Protein AF-A0A951FC60-F1 (afdb_monomer_lite)

Foldseek 3Di:
DVVVCVVVVHDPVVVVVVQPPDWDQDPVRDIGRSCVVVDDDQDLLNVLVVCCVPDPAQDALVVSCVVCVVVVHRDDSVVSVVSCVVVVNDHSVVD

Secondary structure (DSSP, 8-state):
-HHHHHHTT--HHHHHHHHTT-EEE-TTS-EEEGGGGGS-SS-HHHHHHHHHHT-SS---HHHHHHHHHHTT----HHHHHHHHHHTTPPPGGG-

Sequence (95 aa):
RAEVAGAIGVHESTVSRATANKHVQLPSHEVIPFSHFFTASLSVKDVLLELVTKEDRPLTDQELVEMLRQRGFDVARRTVAKYRNQLKILPSTLR

Radius of gyration: 17.86 Å; chains: 1; bounding box: 33×38×44 Å

Structure (mmCIF, N/CA/C/O backbone):
data_AF-A0A951FC60-F1
#
_entry.id   AF-A0A951FC60-F1
#
loop_
_atom_site.group_PDB
_atom_site.id
_atom_site.type_symbol
_atom_site.label_atom_id
_atom_site.label_alt_id
_atom_site.label_comp_id
_atom_site.label_asym_id
_atom_site.label_entity_id
_atom_site.label_seq_id
_atom_site.pdbx_PDB_ins_code
_atom_site.Cartn_x
_atom_site.Cartn_y
_atom_site.Cartn_z
_atom_site.occupancy
_atom_site.B_iso_or_equiv
_atom_site.auth_seq_id
_atom_site.auth_comp_id
_atom_site.auth_asym_id
_atom_site.auth_atom_id
_atom_site.pdbx_PDB_model_num
ATOM 1 N N . ARG A 1 1 ? 2.414 -10.199 -9.288 1.00 75.75 1 ARG A N 1
ATOM 2 C CA . ARG A 1 1 ? 3.063 -11.493 -9.638 1.00 75.75 1 ARG A CA 1
ATOM 3 C C . ARG A 1 1 ? 2.025 -12.581 -9.881 1.00 75.75 1 ARG A C 1
ATOM 5 O O . ARG A 1 1 ? 2.015 -13.110 -10.983 1.00 75.75 1 ARG A O 1
ATOM 12 N N . ALA A 1 2 ? 1.134 -12.846 -8.919 1.00 74.81 2 ALA A N 1
ATOM 13 C CA . ALA A 1 2 ? 0.007 -13.774 -9.074 1.00 74.81 2 ALA A CA 1
ATOM 14 C C . ALA A 1 2 ? -0.855 -13.532 -10.332 1.00 74.81 2 ALA A C 1
ATOM 16 O O . ALA A 1 2 ? -1.199 -14.482 -11.022 1.00 74.81 2 ALA A O 1
ATOM 17 N N . GLU A 1 3 ? -1.131 -12.272 -10.680 1.00 80.00 3 GLU A N 1
ATOM 18 C CA . GLU A 1 3 ? -1.923 -11.921 -11.870 1.00 80.00 3 GLU A CA 1
ATOM 19 C C . GLU A 1 3 ? -1.268 -12.380 -13.184 1.00 80.00 3 GLU A C 1
ATOM 21 O O . GLU A 1 3 ? -1.882 -13.096 -13.971 1.00 80.00 3 GLU A O 1
ATOM 26 N N . VAL A 1 4 ? 0.017 -12.059 -13.382 1.00 81.81 4 VAL A N 1
ATOM 27 C CA . VAL A 1 4 ? 0.784 -12.529 -14.548 1.00 81.81 4 VAL A CA 1
ATOM 28 C C . VAL A 1 4 ? 0.862 -14.051 -14.551 1.00 81.81 4 VAL A C 1
ATOM 30 O O . VAL A 1 4 ? 0.609 -14.663 -15.578 1.00 81.81 4 VAL A O 1
ATOM 33 N N . ALA A 1 5 ? 1.147 -14.668 -13.402 1.00 83.94 5 ALA A N 1
ATOM 34 C CA . ALA A 1 5 ? 1.212 -16.121 -13.267 1.00 83.94 5 ALA A CA 1
ATOM 35 C C . ALA A 1 5 ? -0.098 -16.804 -13.717 1.00 83.94 5 ALA A C 1
ATOM 37 O O . ALA A 1 5 ? -0.051 -17.765 -14.484 1.00 83.94 5 ALA A O 1
ATOM 38 N N . GLY A 1 6 ? -1.252 -16.246 -13.333 1.00 82.00 6 GLY A N 1
ATOM 39 C CA . GLY A 1 6 ? -2.572 -16.698 -13.777 1.00 82.00 6 GLY A CA 1
ATOM 40 C C . GLY A 1 6 ? -2.809 -16.520 -15.279 1.00 82.00 6 GLY A C 1
ATOM 41 O O . GLY A 1 6 ? -3.328 -17.431 -15.916 1.00 82.00 6 GLY A O 1
ATOM 42 N N . ALA A 1 7 ? -2.374 -15.401 -15.864 1.00 85.75 7 ALA A N 1
ATOM 43 C CA . ALA A 1 7 ? -2.546 -15.123 -17.293 1.00 85.75 7 ALA A CA 1
ATOM 44 C C . ALA A 1 7 ? -1.743 -16.069 -18.206 1.00 85.75 7 ALA A C 1
ATOM 46 O O . ALA A 1 7 ? -2.210 -16.428 -19.283 1.00 85.75 7 ALA A O 1
ATOM 47 N N . ILE A 1 8 ? -0.546 -16.486 -17.779 1.00 86.69 8 ILE A N 1
ATOM 48 C CA . ILE A 1 8 ? 0.312 -17.418 -18.537 1.00 86.69 8 ILE A CA 1
ATOM 49 C C . ILE A 1 8 ? 0.206 -18.877 -18.065 1.00 86.69 8 ILE A C 1
ATOM 51 O O . ILE A 1 8 ? 0.914 -19.737 -18.585 1.00 86.69 8 ILE A O 1
ATOM 55 N N . GLY A 1 9 ? -0.664 -19.177 -17.095 1.00 86.94 9 GLY A N 1
ATOM 56 C CA . GLY A 1 9 ? -0.896 -20.541 -16.608 1.00 86.94 9 GLY A CA 1
ATOM 57 C C . GLY A 1 9 ? 0.298 -21.171 -15.881 1.00 86.94 9 GLY A C 1
ATOM 58 O O . GLY A 1 9 ? 0.450 -22.391 -15.891 1.00 86.94 9 GLY A O 1
ATOM 59 N N . VAL A 1 10 ? 1.164 -20.366 -15.258 1.00 90.19 10 VAL A N 1
ATOM 60 C CA . VAL A 1 10 ? 2.326 -20.857 -14.496 1.00 90.19 10 VAL A CA 1
ATOM 61 C C . VAL A 1 10 ? 2.191 -20.530 -13.014 1.00 90.19 10 VAL A C 1
ATOM 63 O O . VAL A 1 10 ? 1.446 -19.640 -12.616 1.00 90.19 10 VAL A O 1
ATOM 66 N N . HIS A 1 11 ? 2.955 -21.220 -12.169 1.00 87.31 11 HIS A N 1
ATOM 67 C CA . HIS A 1 11 ? 2.994 -20.906 -10.744 1.00 87.31 11 HIS A CA 1
ATOM 68 C C . HIS A 1 11 ? 3.731 -19.582 -10.475 1.00 87.31 11 HIS A C 1
ATOM 70 O O . HIS A 1 11 ? 4.702 -19.240 -11.155 1.00 87.31 11 HIS A O 1
ATOM 76 N N . GLU A 1 12 ? 3.329 -18.851 -9.433 1.00 81.19 12 GLU A N 1
ATOM 77 C CA . GLU A 1 12 ? 3.939 -17.564 -9.066 1.00 81.19 12 GLU A CA 1
ATOM 78 C C . GLU A 1 12 ? 5.454 -17.672 -8.829 1.00 81.19 12 GLU A C 1
ATOM 80 O O . GLU A 1 12 ? 6.221 -16.795 -9.233 1.00 81.19 12 GLU A O 1
ATOM 85 N N . SER A 1 13 ? 5.907 -18.782 -8.240 1.00 82.12 13 SER A N 1
ATOM 86 C CA . SER A 1 13 ? 7.334 -19.063 -8.032 1.00 82.12 13 SER A CA 1
ATOM 87 C C . SER A 1 13 ? 8.120 -19.145 -9.346 1.00 82.12 13 SER A C 1
ATOM 89 O O . SER A 1 13 ? 9.278 -18.726 -9.387 1.00 82.12 13 SER A O 1
ATOM 91 N N . THR A 1 14 ? 7.501 -19.606 -10.436 1.00 86.38 14 THR A N 1
ATOM 92 C CA . THR A 1 14 ? 8.110 -19.638 -11.774 1.00 86.38 14 THR A CA 1
ATOM 93 C C . THR A 1 14 ? 8.305 -18.223 -12.312 1.00 86.38 14 THR A C 1
ATOM 95 O O . THR A 1 14 ? 9.395 -17.893 -12.775 1.00 86.38 14 THR A O 1
ATOM 98 N N . VAL A 1 15 ? 7.303 -17.348 -12.159 1.00 83.25 15 VAL A N 1
ATOM 99 C CA . VAL A 1 15 ? 7.409 -15.925 -12.534 1.00 83.25 15 VAL A CA 1
ATOM 100 C C . VAL A 1 15 ? 8.449 -15.209 -11.672 1.00 83.25 15 VAL A C 1
ATOM 102 O O . VAL A 1 15 ? 9.256 -14.434 -12.182 1.00 83.25 15 VAL A O 1
ATOM 105 N N . SER A 1 16 ? 8.497 -15.499 -10.370 1.00 82.25 16 SER A N 1
ATOM 106 C CA . SER A 1 16 ? 9.488 -14.914 -9.463 1.00 82.25 16 SER A CA 1
ATOM 107 C C . SER A 1 16 ? 10.917 -15.306 -9.845 1.00 82.25 16 SER A C 1
ATOM 109 O O . SER A 1 16 ? 11.801 -14.457 -9.849 1.00 82.25 16 SER A O 1
ATOM 111 N N . ARG A 1 17 ? 11.155 -16.572 -10.211 1.00 84.19 17 ARG A N 1
ATOM 112 C CA . ARG A 1 17 ? 12.476 -17.033 -10.670 1.00 84.19 17 ARG A CA 1
ATOM 113 C C . ARG A 1 17 ? 12.848 -16.460 -12.034 1.00 84.19 17 ARG A C 1
ATOM 115 O O . ARG A 1 17 ? 13.998 -16.094 -12.234 1.00 84.19 17 ARG A O 1
ATOM 122 N N . ALA A 1 18 ? 11.889 -16.363 -12.954 1.00 84.19 18 ALA A N 1
ATOM 123 C CA . ALA A 1 18 ? 12.123 -15.826 -14.292 1.00 84.19 18 ALA A CA 1
ATOM 124 C C . ALA A 1 18 ? 12.451 -14.322 -14.282 1.00 84.19 18 ALA A C 1
ATOM 126 O O . ALA A 1 18 ? 13.197 -13.844 -15.136 1.00 84.19 18 ALA A O 1
ATOM 127 N N . THR A 1 19 ? 11.898 -13.586 -13.316 1.00 84.00 19 THR A N 1
ATOM 128 C CA . THR A 1 19 ? 12.089 -12.135 -13.158 1.00 84.00 19 THR A CA 1
ATOM 129 C C . THR A 1 19 ? 13.276 -11.782 -12.256 1.00 84.00 19 THR A C 1
ATOM 131 O O . THR A 1 19 ? 13.803 -10.673 -12.356 1.00 84.00 19 THR A O 1
ATOM 134 N N . ALA A 1 20 ? 13.736 -12.712 -11.410 1.00 78.50 20 ALA A N 1
ATOM 135 C CA . ALA A 1 20 ? 14.909 -12.528 -10.560 1.00 78.50 20 ALA A CA 1
ATOM 136 C C . ALA A 1 20 ? 16.184 -12.323 -11.402 1.00 78.50 20 ALA A C 1
ATOM 138 O O . ALA A 1 20 ? 16.421 -13.031 -12.380 1.00 78.50 20 ALA A O 1
ATOM 139 N N . ASN A 1 21 ? 17.008 -11.342 -11.019 1.00 81.38 21 ASN A 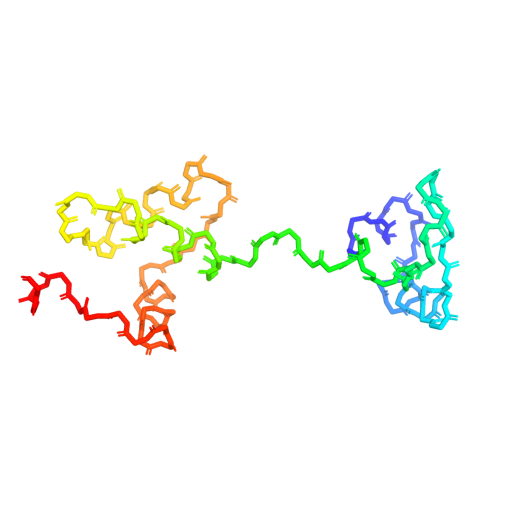N 1
ATOM 140 C CA . ASN A 1 21 ? 18.252 -10.930 -11.693 1.00 81.38 21 ASN A CA 1
ATOM 141 C C . ASN A 1 21 ? 18.121 -10.401 -13.132 1.00 81.38 21 ASN A C 1
ATOM 143 O O . ASN A 1 21 ? 19.136 -10.203 -13.803 1.00 81.38 21 ASN A O 1
ATOM 147 N N . LYS A 1 22 ? 16.908 -10.128 -13.622 1.00 88.44 22 LYS A N 1
ATOM 148 C CA . LYS A 1 22 ? 16.730 -9.427 -14.899 1.00 88.44 22 LYS A CA 1
ATOM 149 C C . LYS A 1 22 ? 16.599 -7.927 -14.679 1.00 88.44 22 LYS A C 1
ATOM 151 O O . LYS A 1 22 ? 16.021 -7.487 -13.688 1.00 88.44 22 LYS A O 1
ATOM 156 N N . HIS A 1 23 ? 17.114 -7.161 -15.629 1.00 89.88 23 HIS A N 1
ATOM 157 C CA . HIS A 1 23 ? 17.038 -5.706 -15.648 1.00 89.88 23 HIS A CA 1
ATOM 158 C C . HIS A 1 23 ? 16.363 -5.264 -16.943 1.00 89.88 23 HIS A C 1
ATOM 160 O O . HIS A 1 23 ? 16.477 -5.945 -17.963 1.00 89.88 23 HIS A O 1
ATOM 166 N N . VAL A 1 24 ? 15.644 -4.149 -16.885 1.00 90.31 24 VAL A N 1
ATOM 167 C CA . VAL A 1 24 ? 14.964 -3.550 -18.033 1.00 90.31 24 VAL A CA 1
ATOM 168 C C . VAL A 1 24 ? 15.473 -2.131 -18.193 1.00 90.31 24 VAL A C 1
ATOM 170 O O . VAL A 1 24 ? 15.534 -1.377 -17.224 1.00 90.31 24 VAL A O 1
ATOM 173 N N . GLN A 1 25 ? 15.837 -1.786 -19.423 1.00 92.75 25 GLN A N 1
ATOM 174 C CA . GLN A 1 25 ? 16.143 -0.417 -19.796 1.00 92.75 25 GLN A CA 1
ATOM 175 C C . GLN A 1 25 ? 14.840 0.301 -20.143 1.00 92.75 25 GLN A C 1
ATOM 177 O O . GLN A 1 25 ? 14.084 -0.150 -21.005 1.00 92.75 25 GLN A O 1
ATOM 182 N N . LEU A 1 26 ? 14.568 1.403 -19.452 1.00 90.12 26 LEU A N 1
ATOM 183 C CA . LEU A 1 26 ? 13.425 2.258 -19.730 1.00 90.12 26 LEU A CA 1
ATOM 184 C C . LEU A 1 26 ? 13.727 3.184 -20.917 1.00 90.12 26 LEU A C 1
ATOM 186 O O . LEU A 1 26 ? 14.893 3.463 -21.207 1.00 90.12 26 LEU A O 1
ATOM 190 N N . PRO A 1 27 ? 12.687 3.745 -21.563 1.00 88.50 27 PRO A N 1
ATOM 191 C CA . PRO A 1 27 ? 12.852 4.789 -22.576 1.00 88.50 27 PRO A CA 1
ATOM 192 C C . PRO A 1 27 ? 13.626 6.022 -22.081 1.00 88.50 27 PRO A C 1
ATOM 194 O O . PRO A 1 27 ? 14.196 6.749 -22.884 1.00 88.50 27 PRO A O 1
ATOM 197 N N . SER A 1 28 ? 13.685 6.242 -20.764 1.00 89.25 28 SER A N 1
ATOM 198 C CA . SER A 1 28 ? 14.502 7.266 -20.099 1.00 89.25 28 SER A CA 1
ATOM 199 C C . SER A 1 28 ? 15.995 6.915 -20.000 1.00 89.25 28 SER A C 1
ATOM 201 O O . SER A 1 28 ? 16.743 7.650 -19.366 1.00 89.25 28 SER A O 1
ATOM 203 N N . HIS A 1 29 ? 16.433 5.798 -20.594 1.00 87.06 29 HIS A N 1
ATOM 204 C CA . HIS A 1 29 ? 17.780 5.213 -20.502 1.00 87.06 29 HIS A CA 1
ATOM 205 C C . HIS A 1 29 ? 18.158 4.668 -19.115 1.00 87.06 29 HIS A C 1
ATOM 207 O O . HIS A 1 29 ? 19.265 4.165 -18.930 1.00 87.06 29 HIS A O 1
ATOM 213 N N . GLU A 1 30 ? 17.242 4.702 -18.151 1.00 89.31 30 GLU A N 1
ATOM 214 C CA . GLU A 1 30 ? 17.459 4.147 -16.819 1.00 89.31 30 GLU A CA 1
ATOM 215 C C . GLU A 1 30 ? 17.342 2.617 -16.837 1.00 89.31 30 GLU A C 1
ATOM 217 O O . GLU A 1 30 ? 16.413 2.061 -17.425 1.00 89.31 30 GLU A O 1
ATOM 222 N N . VAL A 1 31 ? 18.280 1.924 -16.188 1.00 89.44 31 VAL A N 1
ATOM 223 C CA . VAL A 1 31 ? 18.254 0.464 -16.048 1.00 89.44 31 VAL A CA 1
ATOM 224 C C . VAL A 1 31 ? 17.751 0.124 -14.655 1.00 89.44 31 VAL A C 1
ATOM 226 O O . VAL A 1 31 ? 18.457 0.343 -13.673 1.00 89.44 31 VAL A O 1
ATOM 229 N N . ILE A 1 32 ? 16.550 -0.447 -14.570 1.00 88.75 32 ILE A N 1
ATOM 230 C CA . ILE A 1 32 ? 15.961 -0.849 -13.289 1.00 88.75 32 ILE A CA 1
ATOM 231 C C . ILE A 1 32 ? 15.774 -2.368 -13.215 1.00 88.75 32 ILE A C 1
ATOM 233 O O . ILE A 1 32 ? 15.555 -3.026 -14.239 1.00 88.75 32 ILE A O 1
ATOM 237 N N . PRO A 1 33 ? 15.830 -2.963 -12.011 1.00 87.50 33 PRO A N 1
ATOM 238 C CA . PRO A 1 33 ? 15.503 -4.369 -11.819 1.00 87.50 33 PRO A CA 1
ATOM 239 C C . PRO A 1 33 ? 14.081 -4.677 -12.290 1.00 87.50 33 PRO A C 1
ATOM 241 O O . PRO A 1 33 ? 13.126 -3.994 -11.919 1.00 87.50 33 PRO A O 1
ATOM 244 N N . PHE A 1 34 ? 13.906 -5.757 -13.051 1.00 84.00 34 PHE A N 1
ATOM 245 C CA . PHE A 1 34 ? 12.595 -6.152 -13.571 1.00 84.00 34 PHE A CA 1
ATOM 246 C C . PHE A 1 34 ? 11.609 -6.481 -12.443 1.00 84.00 34 PHE A C 1
ATOM 248 O O . PHE A 1 34 ? 10.407 -6.272 -12.574 1.00 84.00 34 PHE A O 1
ATOM 255 N N . SER A 1 35 ? 12.125 -6.908 -11.286 1.00 79.19 35 SER A N 1
ATOM 256 C CA . SER A 1 35 ? 11.357 -7.110 -10.056 1.00 79.19 35 SER A CA 1
ATOM 257 C C . SER A 1 35 ? 10.597 -5.868 -9.587 1.00 79.19 35 SER A C 1
ATOM 259 O O . SER A 1 35 ? 9.608 -6.033 -8.874 1.00 79.19 35 SER A O 1
ATOM 261 N N . HIS A 1 36 ? 11.026 -4.662 -9.979 1.00 78.50 36 HIS A N 1
ATOM 262 C CA . HIS A 1 36 ? 10.413 -3.401 -9.568 1.00 78.50 36 HIS A CA 1
ATOM 263 C C . HIS A 1 36 ? 8.972 -3.260 -10.083 1.00 78.50 36 HIS A C 1
ATOM 265 O O . HIS A 1 36 ? 8.098 -2.834 -9.332 1.00 78.50 36 HIS A O 1
ATOM 271 N N . PHE A 1 37 ? 8.685 -3.748 -11.294 1.00 77.38 37 PHE A N 1
ATOM 272 C CA . PHE A 1 37 ? 7.332 -3.780 -11.871 1.00 77.38 37 PHE A CA 1
ATOM 273 C C . PHE A 1 37 ? 6.390 -4.770 -11.175 1.00 77.38 37 PHE A C 1
ATOM 275 O O . PHE A 1 37 ? 5.176 -4.711 -11.337 1.00 77.38 37 PHE A O 1
ATOM 282 N N . PHE A 1 38 ? 6.951 -5.704 -10.407 1.00 74.00 38 PHE A N 1
ATOM 283 C CA . PHE A 1 38 ? 6.209 -6.726 -9.677 1.00 74.00 38 PHE A CA 1
ATOM 284 C C . PHE A 1 38 ? 6.102 -6.433 -8.180 1.00 74.00 38 PHE A C 1
ATOM 286 O O . PHE A 1 38 ? 5.566 -7.261 -7.432 1.00 74.00 38 PHE A O 1
ATOM 293 N N . THR A 1 39 ? 6.643 -5.300 -7.733 1.00 66.25 39 THR A N 1
ATOM 294 C CA . THR A 1 39 ? 6.401 -4.770 -6.392 1.00 66.25 39 THR A CA 1
ATOM 295 C C . THR A 1 39 ? 4.912 -4.477 -6.290 1.00 66.25 39 THR A C 1
ATOM 2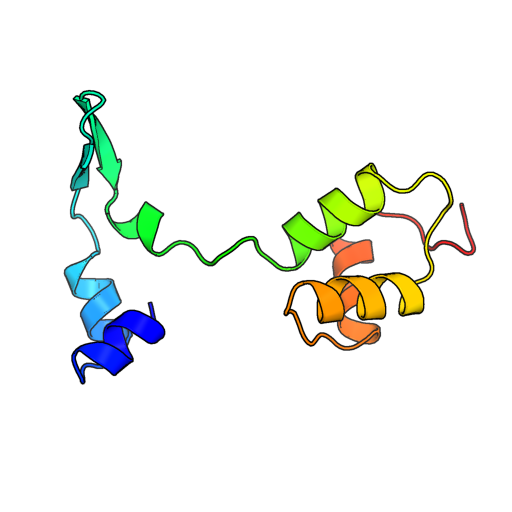97 O O . THR A 1 39 ? 4.333 -3.900 -7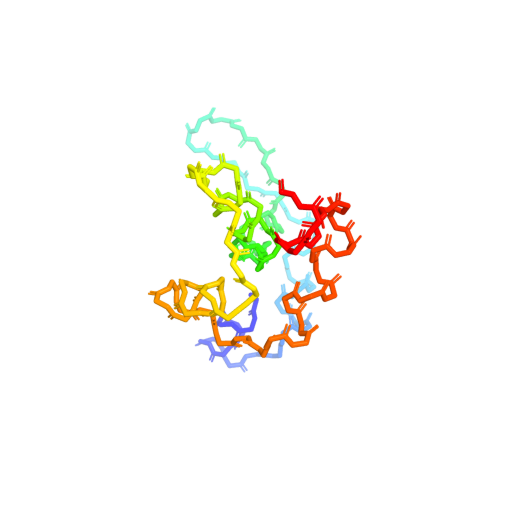.208 1.00 66.25 39 THR A O 1
ATOM 300 N N . ALA A 1 40 ? 4.269 -4.978 -5.236 1.00 58.09 40 ALA A N 1
ATOM 301 C CA . ALA A 1 40 ? 2.826 -4.871 -5.101 1.00 58.09 40 ALA A CA 1
ATOM 302 C C . ALA A 1 40 ? 2.388 -3.402 -5.211 1.00 58.09 40 ALA A C 1
ATOM 304 O O . ALA A 1 40 ? 3.004 -2.526 -4.602 1.00 58.09 40 ALA A O 1
ATOM 305 N N . SER A 1 41 ? 1.321 -3.187 -5.988 1.00 54.72 41 SER A N 1
ATOM 306 C CA . SER A 1 41 ? 0.390 -2.058 -5.893 1.00 54.72 41 SER A CA 1
ATOM 307 C C . SER A 1 41 ? 0.386 -1.490 -4.478 1.00 54.72 41 SER A C 1
ATOM 309 O O . SER A 1 41 ? 0.256 -2.306 -3.561 1.00 54.72 41 SER A O 1
ATOM 311 N N . LEU A 1 42 ? 0.563 -0.163 -4.339 1.00 60.59 42 LEU A N 1
ATOM 312 C CA . LEU A 1 42 ? 0.706 0.576 -3.072 1.00 60.59 42 LEU A CA 1
ATOM 313 C C . LEU A 1 42 ? 0.255 -0.257 -1.882 1.00 60.59 42 LEU A C 1
ATOM 315 O O . LEU A 1 42 ? -0.923 -0.625 -1.796 1.00 60.59 42 LEU A O 1
ATOM 319 N N . SER A 1 43 ? 1.186 -0.579 -0.985 1.00 72.25 43 SER A N 1
ATOM 320 C CA . S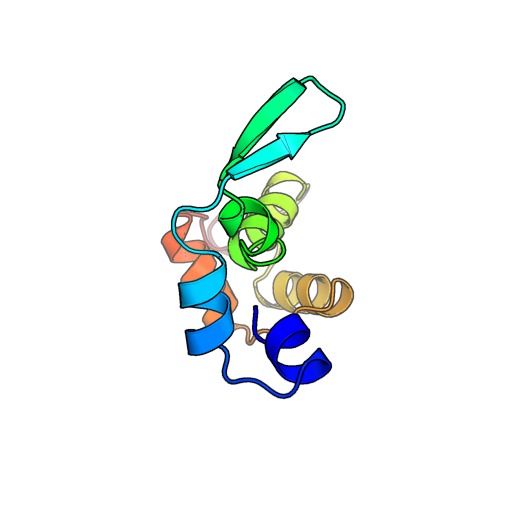ER A 1 43 ? 0.818 -1.392 0.159 1.00 72.25 43 SER A CA 1
ATOM 321 C C . SER A 1 43 ? -0.337 -0.696 0.875 1.00 72.25 43 SER A C 1
ATOM 323 O O . SER A 1 43 ? -0.395 0.534 0.933 1.00 72.25 43 SER A O 1
ATOM 325 N N . VAL A 1 44 ? -1.276 -1.461 1.433 1.00 76.19 44 VAL A N 1
ATOM 326 C CA . VAL A 1 44 ? -2.394 -0.889 2.206 1.00 76.19 44 VAL A CA 1
ATOM 327 C C . VAL A 1 44 ? -1.885 0.132 3.238 1.00 76.19 44 VAL A C 1
ATOM 329 O O . VAL A 1 44 ? -2.580 1.086 3.560 1.00 76.19 44 VAL A O 1
ATOM 332 N N . LYS A 1 45 ? -0.643 -0.034 3.714 1.00 78.88 45 LYS A N 1
ATOM 333 C CA . LYS A 1 45 ? 0.054 0.893 4.608 1.00 78.88 45 LYS A CA 1
ATOM 334 C C . LYS A 1 45 ? 0.380 2.239 3.961 1.00 78.88 45 LYS A C 1
ATOM 336 O O . LYS A 1 45 ? 0.206 3.249 4.627 1.00 78.88 45 LYS A O 1
ATOM 341 N N . ASP A 1 46 ? 0.822 2.259 2.708 1.00 81.06 46 ASP A N 1
ATOM 342 C CA . ASP A 1 46 ? 1.143 3.491 1.977 1.00 81.06 46 ASP A CA 1
ATOM 343 C C . ASP A 1 46 ? -0.130 4.294 1.706 1.00 81.06 46 ASP A C 1
ATOM 345 O O . ASP A 1 46 ? -0.174 5.499 1.937 1.00 81.06 46 ASP A O 1
ATOM 349 N N . VAL A 1 47 ? -1.205 3.604 1.313 1.00 82.81 47 VAL A N 1
ATOM 350 C CA . VAL A 1 47 ? -2.526 4.221 1.131 1.00 82.81 47 VAL A CA 1
ATOM 351 C C . VAL A 1 47 ? -3.074 4.741 2.458 1.00 82.81 47 VAL A C 1
ATOM 353 O O . VAL A 1 47 ? -3.574 5.860 2.524 1.00 82.81 47 VAL A O 1
ATOM 356 N N . LEU A 1 48 ? -2.952 3.959 3.534 1.00 84.94 48 LEU A N 1
ATOM 357 C CA . LEU A 1 48 ? -3.351 4.380 4.876 1.00 84.94 48 LEU A CA 1
ATOM 358 C C . LEU A 1 48 ? -2.560 5.613 5.336 1.00 84.94 48 LEU A C 1
ATOM 360 O O . LEU A 1 48 ? -3.143 6.534 5.901 1.00 84.94 48 LEU A O 1
ATOM 364 N N . LEU A 1 49 ? -1.250 5.647 5.081 1.00 83.56 49 LEU A N 1
ATOM 365 C CA . LEU A 1 49 ? -0.394 6.780 5.416 1.00 83.56 49 LEU A CA 1
ATOM 366 C C . LEU A 1 49 ? -0.800 8.031 4.635 1.00 83.56 49 LEU A C 1
ATOM 368 O O . LEU A 1 49 ? -0.883 9.108 5.219 1.00 83.56 49 LEU A O 1
ATO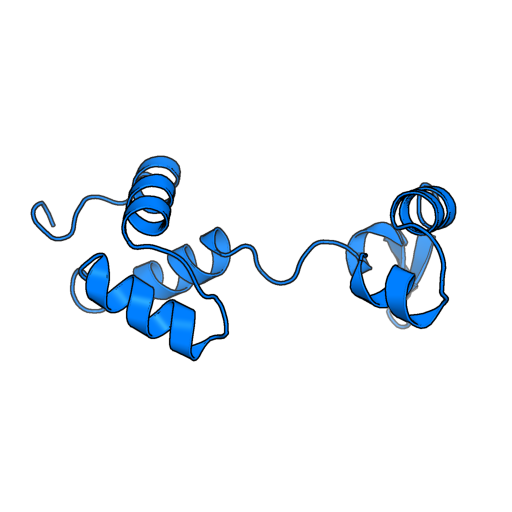M 372 N N . GLU A 1 50 ? -1.098 7.898 3.343 1.00 84.75 50 GLU A N 1
ATOM 373 C CA . GLU A 1 50 ? -1.568 9.007 2.511 1.00 84.75 50 GLU A CA 1
ATOM 374 C C . GLU A 1 50 ? -2.904 9.569 3.023 1.00 84.75 50 GLU A C 1
ATOM 376 O O . GLU A 1 50 ? -3.058 10.784 3.138 1.00 84.75 50 GLU A O 1
ATOM 381 N N . LEU A 1 51 ? -3.847 8.688 3.377 1.00 84.69 51 LEU A N 1
ATOM 382 C CA . LEU A 1 5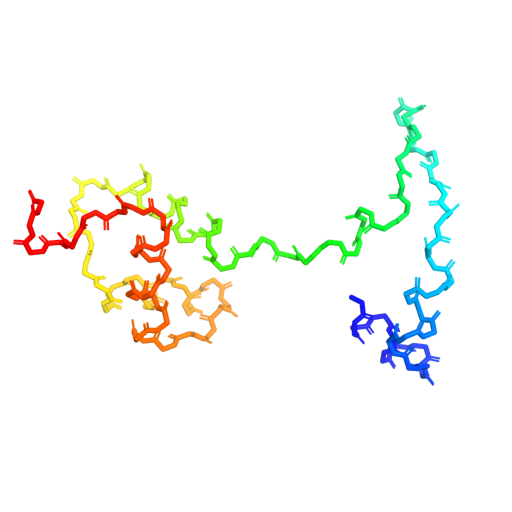1 ? -5.156 9.061 3.922 1.00 84.69 51 LEU A CA 1
ATOM 383 C C . LEU A 1 51 ? -5.027 9.809 5.253 1.00 84.69 51 LEU A C 1
ATOM 385 O O . LEU A 1 51 ? -5.700 10.813 5.444 1.00 84.69 51 LEU A O 1
ATOM 389 N N . VAL A 1 52 ? -4.133 9.358 6.137 1.00 83.81 52 VAL A N 1
ATOM 390 C CA . VAL A 1 52 ? -3.860 10.031 7.418 1.00 83.81 52 VAL A CA 1
ATOM 391 C C . VAL A 1 52 ? -3.087 11.337 7.221 1.00 83.81 52 VAL A C 1
ATOM 393 O O . VAL A 1 52 ? -3.285 12.284 7.965 1.00 83.81 52 VAL A O 1
ATOM 396 N N . THR A 1 53 ? -2.202 11.425 6.228 1.00 83.19 53 THR A N 1
ATOM 397 C CA . THR A 1 53 ? -1.425 12.653 5.973 1.00 83.19 53 THR A CA 1
ATOM 398 C C . THR A 1 53 ? -2.298 13.760 5.380 1.00 83.19 53 THR A C 1
ATOM 400 O O . THR A 1 53 ? -2.038 14.937 5.609 1.00 83.19 53 THR A O 1
ATOM 403 N N . LYS A 1 54 ? -3.334 13.388 4.622 1.00 82.75 54 LYS A N 1
ATOM 404 C CA . LYS A 1 54 ? -4.319 14.308 4.036 1.00 82.75 54 LYS A CA 1
ATOM 405 C C . LYS A 1 54 ? -5.549 14.529 4.929 1.00 82.75 54 LYS A C 1
ATOM 407 O O . LYS A 1 54 ? -6.497 15.170 4.481 1.00 82.75 54 LYS A O 1
ATOM 412 N N . GLU A 1 55 ? -5.571 13.980 6.145 1.00 80.31 55 GLU A N 1
ATOM 413 C CA . GLU A 1 55 ? -6.695 14.158 7.066 1.00 80.31 55 GLU A CA 1
ATOM 414 C C . GLU A 1 55 ? -6.672 15.570 7.669 1.00 80.31 55 GLU A C 1
ATOM 416 O O . GLU A 1 55 ? -5.668 15.996 8.232 1.00 80.31 55 GLU A O 1
ATOM 421 N N . ASP A 1 56 ? -7.785 16.295 7.565 1.00 75.94 56 ASP A N 1
ATOM 422 C CA . ASP A 1 56 ? -7.952 17.613 8.203 1.00 75.94 56 ASP A CA 1
ATOM 423 C C . ASP A 1 56 ? -8.403 17.469 9.674 1.00 75.94 56 ASP A C 1
ATOM 425 O O . ASP A 1 56 ? -8.200 18.340 10.516 1.00 75.94 56 ASP A O 1
ATOM 429 N N . ARG A 1 57 ? -8.999 16.313 9.999 1.00 80.88 57 ARG A N 1
ATOM 430 C CA . ARG A 1 57 ? -9.431 15.898 11.339 1.00 80.88 57 ARG A CA 1
ATOM 431 C C . ARG A 1 57 ? -9.019 14.444 11.590 1.00 80.88 57 ARG A C 1
ATOM 433 O O . ARG A 1 57 ? -9.014 13.671 10.632 1.00 80.88 57 ARG A O 1
ATOM 440 N N . PRO A 1 58 ? -8.742 14.037 12.841 1.00 80.31 58 PRO A N 1
ATOM 441 C CA . PRO A 1 58 ? -8.303 12.678 13.148 1.00 80.31 58 PRO A CA 1
ATOM 442 C C . PRO A 1 58 ? -9.383 11.646 12.807 1.00 80.31 58 PRO A C 1
ATOM 444 O O . PRO A 1 58 ? -10.399 11.540 13.498 1.00 80.31 58 PRO A O 1
ATOM 447 N N . LEU A 1 59 ? -9.148 10.848 11.765 1.00 82.31 59 LEU A N 1
ATOM 448 C CA . LEU A 1 59 ? -10.102 9.857 11.280 1.00 82.31 59 LEU A CA 1
ATOM 449 C C . LEU A 1 59 ? -10.145 8.625 12.181 1.00 82.31 59 LEU A C 1
ATOM 451 O O . LEU A 1 59 ? -9.127 8.117 12.674 1.00 82.31 59 LEU A O 1
ATOM 455 N N . THR A 1 60 ? -11.354 8.113 12.377 1.00 85.12 60 THR A N 1
ATOM 456 C CA . THR A 1 60 ? -11.574 6.867 13.105 1.00 85.12 60 THR A CA 1
ATOM 457 C C . THR A 1 60 ? -11.153 5.662 12.266 1.00 85.12 60 THR A C 1
ATOM 459 O O . THR A 1 60 ? -11.165 5.682 11.035 1.00 85.12 60 THR A O 1
ATOM 462 N N . ASP A 1 61 ? -10.821 4.553 12.932 1.00 83.69 61 ASP A N 1
ATOM 463 C CA . ASP A 1 61 ? -10.442 3.321 12.227 1.00 83.69 61 ASP A CA 1
ATOM 464 C C . ASP A 1 61 ? -11.569 2.810 11.311 1.00 83.69 61 ASP A C 1
ATOM 466 O O . ASP A 1 61 ? -11.300 2.105 10.344 1.00 83.69 61 ASP A O 1
ATOM 470 N N . GLN A 1 62 ? -12.826 3.140 11.628 1.00 85.69 62 GLN A N 1
ATOM 471 C CA . GLN A 1 62 ? -13.994 2.775 10.829 1.00 85.69 62 GLN A CA 1
ATOM 472 C C . GLN A 1 62 ? -14.040 3.581 9.519 1.00 85.69 62 GLN A C 1
ATOM 474 O O . GLN A 1 62 ? -14.194 2.993 8.454 1.00 85.69 62 GLN A O 1
ATOM 479 N N . GLU A 1 63 ? -13.822 4.899 9.582 1.00 87.06 63 GLU A N 1
ATOM 480 C CA . GLU A 1 63 ? -13.754 5.773 8.399 1.00 87.06 63 GLU A CA 1
ATOM 481 C C . GLU A 1 63 ? -12.588 5.382 7.478 1.00 87.06 63 GLU A C 1
ATOM 483 O O . GLU A 1 63 ? -12.744 5.327 6.259 1.00 87.06 63 GLU A O 1
ATOM 488 N N . LEU A 1 64 ? -11.430 5.033 8.050 1.00 86.62 64 LEU A N 1
ATOM 489 C CA . LEU A 1 64 ? -10.277 4.556 7.280 1.00 86.62 64 LEU A CA 1
ATOM 490 C C . LEU A 1 64 ? -10.574 3.241 6.543 1.00 86.62 64 LEU A C 1
ATOM 492 O O . LEU A 1 64 ? -10.137 3.076 5.406 1.00 86.62 64 LEU A O 1
ATOM 496 N N . VAL A 1 65 ? -11.333 2.321 7.152 1.00 89.88 65 VAL A N 1
ATOM 497 C CA . VAL A 1 65 ? -11.791 1.091 6.478 1.00 89.88 65 VAL A CA 1
ATOM 498 C C . VAL A 1 65 ? -12.705 1.421 5.299 1.00 89.88 65 VAL A C 1
ATOM 500 O O . VAL A 1 65 ? -12.527 0.855 4.223 1.00 89.88 65 VAL A O 1
ATOM 503 N N . GLU A 1 66 ? -13.651 2.344 5.479 1.00 89.38 66 GLU A N 1
ATOM 504 C CA . GLU A 1 66 ? -14.582 2.766 4.426 1.00 89.38 66 GLU A CA 1
ATOM 505 C C . GLU A 1 66 ? -13.827 3.360 3.222 1.00 89.38 66 GLU A C 1
ATOM 507 O O . GLU A 1 66 ? -14.040 2.958 2.078 1.00 89.38 66 GLU A O 1
ATOM 512 N N . MET A 1 67 ? -12.872 4.260 3.477 1.00 87.25 67 MET A N 1
ATOM 513 C CA . MET A 1 67 ? -12.053 4.877 2.429 1.00 87.25 67 MET A CA 1
ATOM 514 C C . MET A 1 67 ? -11.122 3.878 1.735 1.00 87.25 67 MET A C 1
ATOM 516 O O . MET A 1 67 ? -10.902 3.965 0.526 1.00 87.25 67 MET A O 1
ATOM 520 N N . LEU A 1 68 ? -10.574 2.911 2.476 1.00 87.00 68 LEU A N 1
ATOM 521 C CA . LEU A 1 68 ? -9.762 1.842 1.895 1.00 87.00 68 LEU A CA 1
ATOM 522 C C . LEU A 1 68 ? -10.603 0.936 0.994 1.00 87.00 68 LEU A C 1
ATOM 524 O O . LEU A 1 68 ? -10.164 0.621 -0.113 1.00 87.00 68 LEU A O 1
ATOM 528 N N . ARG A 1 69 ? -11.837 0.614 1.400 1.00 88.38 69 ARG A N 1
ATOM 529 C CA . ARG A 1 69 ? -12.793 -0.121 0.562 1.00 88.38 69 ARG A CA 1
ATOM 530 C C . ARG A 1 69 ? -13.132 0.623 -0.720 1.00 88.38 69 ARG A C 1
ATOM 532 O O . ARG A 1 69 ? -13.124 0.008 -1.781 1.00 88.38 69 ARG A O 1
ATOM 539 N N . GLN A 1 70 ? -13.355 1.936 -0.651 1.00 85.25 70 GLN A N 1
ATOM 540 C CA . GLN A 1 70 ? -13.589 2.767 -1.842 1.00 85.25 70 GLN A CA 1
ATOM 541 C C . GLN A 1 70 ? -12.405 2.745 -2.821 1.00 85.25 70 GLN A C 1
ATOM 543 O O . GLN A 1 70 ? -12.604 2.836 -4.029 1.00 85.25 70 GLN A O 1
ATOM 548 N N . ARG A 1 71 ? -11.175 2.579 -2.319 1.00 80.62 71 ARG A N 1
ATOM 549 C CA . ARG A 1 71 ? -9.957 2.424 -3.133 1.00 80.62 71 ARG A CA 1
ATOM 550 C C . ARG A 1 71 ? -9.683 0.977 -3.576 1.00 80.62 71 ARG A C 1
ATOM 552 O O . ARG A 1 71 ? -8.637 0.721 -4.163 1.00 80.62 71 ARG A O 1
ATOM 559 N N . GLY A 1 72 ? -10.596 0.040 -3.308 1.00 80.38 72 GLY A N 1
ATOM 560 C CA . GLY A 1 72 ? -10.483 -1.367 -3.708 1.00 80.38 72 GLY A CA 1
ATOM 561 C C . GLY A 1 72 ? -9.737 -2.268 -2.719 1.00 80.38 72 GLY A C 1
ATOM 562 O O . GLY A 1 72 ? -9.454 -3.420 -3.042 1.00 80.38 72 GLY A O 1
ATOM 563 N N . PHE A 1 73 ? -9.427 -1.785 -1.512 1.00 81.56 73 PHE A N 1
ATOM 564 C CA . PHE A 1 73 ? -8.784 -2.576 -0.461 1.00 81.56 73 PHE A CA 1
ATOM 565 C C . PHE A 1 73 ? -9.814 -3.019 0.582 1.00 81.56 73 PHE A C 1
ATOM 567 O O . PHE A 1 73 ? -10.214 -2.235 1.443 1.00 81.56 73 PHE A O 1
ATOM 574 N N . ASP A 1 74 ? -10.220 -4.289 0.553 1.00 81.38 74 ASP A N 1
ATOM 575 C CA . ASP A 1 74 ? -11.069 -4.845 1.611 1.00 81.38 74 ASP A CA 1
ATOM 576 C C . ASP A 1 74 ? -10.209 -5.286 2.802 1.00 81.38 74 ASP A C 1
ATOM 578 O O . ASP A 1 74 ? -9.515 -6.304 2.772 1.00 81.38 74 ASP A O 1
ATOM 582 N N . VAL A 1 75 ? -10.211 -4.472 3.858 1.00 84.12 75 VAL A N 1
ATOM 583 C CA . VAL A 1 75 ? -9.454 -4.730 5.086 1.00 84.12 75 VAL A CA 1
ATOM 584 C C . VAL A 1 75 ? -10.313 -4.538 6.324 1.00 84.12 75 VAL A C 1
ATOM 586 O O . VAL A 1 75 ? -11.075 -3.587 6.454 1.00 84.12 75 VAL A O 1
ATOM 589 N N . ALA A 1 76 ? -10.155 -5.445 7.286 1.00 85.75 76 ALA A N 1
ATOM 590 C CA . ALA A 1 76 ? -10.857 -5.364 8.557 1.00 85.75 76 ALA A CA 1
ATOM 591 C C . ALA A 1 76 ? -10.308 -4.235 9.447 1.00 85.75 76 ALA A C 1
ATOM 593 O O . ALA A 1 76 ? -9.104 -3.967 9.474 1.00 85.75 76 ALA A O 1
ATOM 594 N N . ARG A 1 77 ? -11.171 -3.669 10.300 1.00 86.06 77 ARG A N 1
ATOM 595 C CA . ARG A 1 77 ? -10.809 -2.633 11.286 1.00 86.06 77 ARG A CA 1
ATOM 596 C C . ARG A 1 77 ? -9.601 -3.007 12.157 1.00 86.06 77 ARG A C 1
ATOM 598 O O . ARG A 1 77 ? -8.734 -2.178 12.408 1.00 86.06 77 ARG A O 1
ATOM 605 N N . ARG A 1 78 ? -9.502 -4.273 12.587 1.00 85.50 78 ARG A N 1
ATOM 606 C CA . ARG A 1 78 ? -8.363 -4.773 13.388 1.00 85.50 78 ARG A CA 1
ATOM 607 C C . ARG A 1 78 ? -7.033 -4.685 12.632 1.00 85.50 78 ARG A C 1
ATOM 609 O O . ARG A 1 78 ? -6.000 -4.406 13.236 1.00 85.50 78 ARG A O 1
ATOM 616 N N . THR A 1 79 ? -7.061 -4.900 11.319 1.00 86.00 79 THR A N 1
ATOM 617 C CA . THR A 1 79 ? -5.887 -4.795 10.446 1.00 86.00 79 THR A CA 1
ATOM 618 C C . THR A 1 79 ? -5.448 -3.340 10.309 1.00 86.00 79 THR A C 1
ATOM 620 O O . THR A 1 79 ? -4.260 -3.051 10.437 1.00 86.00 79 THR A O 1
ATOM 623 N N . VAL A 1 80 ? -6.402 -2.417 10.155 1.00 87.00 80 VAL A N 1
ATOM 624 C CA . VAL A 1 80 ? -6.138 -0.970 10.127 1.00 87.00 80 VAL A CA 1
ATOM 625 C C . VAL A 1 80 ? -5.521 -0.490 11.444 1.00 87.00 80 VAL A C 1
ATOM 627 O O . VAL A 1 80 ? -4.482 0.165 11.421 1.00 87.00 80 VAL A O 1
ATOM 630 N N . ALA A 1 81 ? -6.073 -0.898 12.592 1.00 84.62 81 ALA A N 1
ATOM 631 C CA . ALA A 1 81 ? -5.513 -0.567 13.906 1.00 84.62 81 ALA A CA 1
ATOM 632 C C . ALA A 1 81 ? -4.075 -1.098 14.077 1.00 84.62 81 ALA A C 1
ATOM 634 O O . ALA A 1 81 ? -3.185 -0.386 14.545 1.00 84.62 81 ALA A O 1
ATOM 635 N N . LYS A 1 82 ? -3.812 -2.334 13.626 1.00 85.06 82 LYS A N 1
ATOM 636 C CA . LYS A 1 82 ? -2.457 -2.906 13.604 1.00 85.06 82 LYS A CA 1
ATOM 637 C C . LYS A 1 82 ? -1.507 -2.070 12.741 1.00 85.06 82 LYS A C 1
ATOM 639 O O . LYS A 1 82 ? -0.374 -1.833 13.153 1.00 85.06 82 LYS A O 1
ATOM 644 N N . TYR A 1 83 ? -1.941 -1.626 11.563 1.00 86.81 83 TYR A N 1
ATOM 645 C CA . TYR A 1 83 ? -1.117 -0.806 10.672 1.00 86.81 83 TYR A CA 1
ATOM 646 C C . TYR A 1 83 ? -0.881 0.607 11.213 1.00 86.81 83 TYR A C 1
ATOM 648 O O . TYR A 1 83 ? 0.255 1.068 11.142 1.00 86.81 83 TYR A O 1
ATOM 656 N N . ARG A 1 84 ? -1.867 1.246 11.856 1.00 83.25 84 ARG A N 1
ATOM 657 C CA . ARG A 1 84 ? -1.658 2.510 12.590 1.00 83.25 84 ARG A CA 1
ATOM 658 C C . ARG A 1 84 ? -0.573 2.391 13.650 1.00 83.25 84 ARG A C 1
ATOM 660 O O . ARG A 1 84 ? 0.332 3.220 13.678 1.00 83.25 84 ARG A O 1
ATOM 667 N N . ASN A 1 85 ? -0.621 1.333 14.461 1.00 81.31 85 ASN A N 1
ATOM 668 C CA . ASN A 1 85 ? 0.388 1.090 15.493 1.00 81.31 85 ASN A CA 1
ATOM 669 C C . ASN A 1 85 ? 1.784 0.888 14.886 1.00 81.31 85 ASN A C 1
ATOM 671 O O . ASN A 1 85 ? 2.764 1.420 15.401 1.00 81.31 85 ASN A O 1
ATOM 675 N N . GLN A 1 86 ? 1.883 0.162 13.767 1.00 81.44 86 GLN A N 1
ATOM 676 C CA . GLN A 1 86 ? 3.152 -0.016 13.048 1.00 81.44 86 GLN A CA 1
ATOM 677 C C . GLN A 1 86 ? 3.692 1.297 12.465 1.00 81.44 86 GLN A C 1
ATOM 679 O O . GLN A 1 86 ? 4.902 1.497 12.445 1.00 81.44 86 GLN A O 1
ATOM 684 N N . LEU A 1 87 ? 2.804 2.189 12.024 1.00 79.69 87 LEU A N 1
ATOM 685 C CA . LEU A 1 87 ? 3.137 3.510 11.487 1.00 79.69 87 LEU A CA 1
ATOM 686 C C . LEU A 1 87 ? 3.289 4.587 12.578 1.00 79.69 87 LEU A C 1
ATOM 688 O O . LEU A 1 87 ? 3.525 5.746 12.253 1.00 79.69 87 LEU A O 1
ATOM 692 N N . LYS A 1 88 ? 3.170 4.220 13.865 1.00 77.62 88 LYS A N 1
ATOM 693 C CA . LYS A 1 88 ? 3.218 5.133 15.026 1.00 77.62 88 LYS A CA 1
ATOM 694 C C . LYS A 1 88 ? 2.198 6.281 14.959 1.00 77.62 88 LYS A C 1
ATOM 696 O O . LYS A 1 88 ? 2.431 7.360 15.497 1.00 77.62 88 LYS A O 1
ATOM 701 N N . ILE A 1 89 ? 1.057 6.047 14.317 1.00 74.62 89 ILE A N 1
ATOM 702 C CA . ILE A 1 89 ? -0.030 7.022 14.228 1.00 74.62 89 ILE A CA 1
ATOM 703 C C . ILE A 1 89 ? -0.912 6.858 15.468 1.00 74.62 89 ILE A C 1
ATOM 705 O O . ILE A 1 89 ? -1.438 5.771 15.721 1.00 74.62 89 ILE A O 1
ATOM 709 N N . LEU A 1 90 ? -1.075 7.936 16.238 1.00 70.12 90 LEU A N 1
ATOM 710 C CA . LEU A 1 90 ? -1.902 7.932 17.445 1.00 70.12 90 LEU A CA 1
ATOM 711 C C . LEU A 1 90 ? -3.376 7.641 17.116 1.00 70.12 90 LEU A C 1
ATOM 713 O O . LEU A 1 90 ? -3.868 8.123 16.094 1.00 70.12 90 LEU A O 1
ATOM 717 N N . PRO A 1 91 ? -4.090 6.881 17.971 1.00 63.28 91 PRO A N 1
ATOM 718 C CA . PRO A 1 91 ? -5.535 6.695 17.880 1.00 63.28 91 PRO A CA 1
ATOM 719 C C . PRO A 1 91 ? -6.275 8.037 17.781 1.00 63.28 91 PRO A C 1
ATOM 721 O O . PRO A 1 91 ? -5.875 8.996 18.428 1.00 63.28 91 PRO A O 1
ATOM 724 N N . SER A 1 92 ? -7.387 8.092 17.041 1.00 61.31 92 SER A N 1
ATOM 725 C CA . SER A 1 92 ? -8.191 9.314 16.862 1.00 61.31 92 SER A CA 1
ATOM 726 C C . SER A 1 92 ? -8.794 9.766 18.197 1.00 61.31 92 SER A C 1
ATOM 728 O O . SER A 1 92 ? -9.003 10.941 18.426 1.00 61.31 92 SER A O 1
ATOM 730 N N . THR A 1 93 ? -8.944 8.843 19.150 1.00 58.44 93 THR A N 1
ATOM 731 C CA . THR A 1 93 ? -9.359 9.125 20.532 1.00 58.44 93 THR A CA 1
ATOM 732 C C . THR A 1 93 ? -8.294 9.850 21.372 1.00 58.44 93 THR A C 1
ATOM 734 O O . THR A 1 93 ? -8.605 10.331 22.454 1.00 58.44 93 THR A O 1
ATOM 737 N N . LEU A 1 94 ? -7.037 9.881 20.922 1.00 58.75 94 LEU A N 1
ATOM 738 C CA . LEU A 1 94 ? -5.889 10.465 21.631 1.00 58.75 94 LEU A CA 1
ATOM 739 C C . LEU A 1 94 ? -5.244 11.631 20.850 1.00 58.75 94 LEU A C 1
ATOM 741 O O . LEU A 1 94 ? -4.159 12.072 21.228 1.00 58.75 94 LEU A O 1
ATOM 745 N N . ARG A 1 95 ? -5.874 12.092 19.762 1.00 58.62 95 ARG A N 1
ATOM 746 C CA . ARG A 1 95 ? -5.438 13.200 18.899 1.00 58.62 95 ARG A CA 1
ATOM 747 C C . ARG A 1 95 ? -6.513 14.273 18.877 1.00 58.62 95 ARG A C 1
ATOM 749 O O . ARG A 1 95 ? -6.151 15.439 19.123 1.00 58.62 95 ARG A O 1
#

pLDDT: mean 81.3, std 8.16, range [54.72, 92.75]